Protein AF-A0A9P7U5R0-F1 (afdb_monomer_lite)

Secondary structure (DSSP, 8-state):
------PPPHHHHHHHHTTGGGGSHHHH-TT-TTHHHHHHHHHHHHHHHHHHHHHHHHHHHTT-HHHHHHHHHHHHHHHHHHHHHHHHH-TTS-THHHHHHHHHHHHHHHHHHT--

Foldseek 3Di:
DPPDPPDQDLVLVLCLVQVNNCVDPLCVDPPRPCNVVSVVVVVVVVVVVVVLVVVLVVCVVVLVLQVNLVSLQVLLVVLVVQLVVSCVSPVPGPSCVSVVSNVVSNVSSVVSNPRD

Sequence (116 aa):
MMGSIVTLKPELGIKMWHFDIASSEDFKDPKSKNRSLILDELRLFAIREFFIGASLFAAAYFGNHKTLAAMCLLGAPVVTIDGIVQRRQAPKADWWVHFALAPVFAGLGVASWRQQ

Organism: NCBI:txid1209932

InterPro domains:
  IPR025363 Protein of unknown function DUF4267 [PF14087] (2-110)

Structure (mmCIF, N/CA/C/O backbone):
data_AF-A0A9P7U5R0-F1
#
_entry.id   AF-A0A9P7U5R0-F1
#
loop_
_atom_site.group_PDB
_atom_site.id
_atom_site.type_symbol
_atom_site.label_atom_id
_atom_site.label_alt_id
_atom_site.label_comp_id
_atom_site.label_asym_id
_atom_site.label_entity_id
_atom_site.label_seq_id
_atom_site.pdbx_PDB_ins_code
_atom_site.Cartn_x
_atom_site.Cartn_y
_atom_site.Cartn_z
_atom_site.occupancy
_atom_site.B_iso_or_equiv
_atom_site.auth_seq_id
_atom_site.auth_comp_id
_atom_site.auth_asym_id
_atom_site.auth_atom_id
_atom_site.pdbx_PDB_model_num
ATOM 1 N N . MET A 1 1 ? 26.492 17.257 -3.918 1.00 34.94 1 MET A N 1
ATOM 2 C CA . MET A 1 1 ? 26.253 16.441 -5.126 1.00 34.94 1 MET A CA 1
ATOM 3 C C . MET A 1 1 ? 24.758 16.185 -5.221 1.00 34.94 1 MET A C 1
ATOM 5 O O . MET A 1 1 ? 24.242 15.446 -4.397 1.00 34.94 1 MET A O 1
ATOM 9 N N . MET A 1 2 ? 24.047 16.844 -6.141 1.00 31.91 2 MET A N 1
ATOM 10 C CA . MET A 1 2 ? 22.680 16.437 -6.493 1.00 31.91 2 MET A CA 1
ATOM 11 C C . MET A 1 2 ? 22.801 15.083 -7.188 1.00 31.91 2 MET A C 1
ATOM 13 O O . MET A 1 2 ? 23.331 15.007 -8.294 1.00 31.91 2 MET A O 1
ATOM 17 N N . GLY A 1 3 ? 22.426 14.009 -6.492 1.00 36.47 3 GLY A N 1
ATOM 18 C CA . GLY A 1 3 ? 22.390 12.678 -7.082 1.00 36.47 3 GLY A CA 1
ATOM 19 C C . GLY A 1 3 ? 21.473 12.713 -8.298 1.00 36.47 3 GLY A C 1
ATOM 20 O O . GLY A 1 3 ? 20.333 13.162 -8.189 1.00 36.47 3 GLY A O 1
ATOM 21 N N . SER A 1 4 ? 21.981 12.287 -9.456 1.00 46.31 4 SER A N 1
ATOM 22 C CA . SER A 1 4 ? 21.138 11.986 -10.613 1.00 46.31 4 SER A CA 1
ATOM 23 C C . SER A 1 4 ? 19.978 11.128 -10.122 1.00 46.31 4 SER A C 1
ATOM 25 O O . SER A 1 4 ? 20.222 10.075 -9.535 1.00 46.31 4 SER A O 1
ATOM 27 N N . ILE A 1 5 ? 18.737 11.568 -10.334 1.00 52.34 5 ILE A N 1
ATOM 28 C CA . ILE A 1 5 ? 17.567 10.727 -10.086 1.00 52.34 5 ILE A CA 1
ATOM 29 C C . ILE A 1 5 ? 17.691 9.566 -11.071 1.00 52.34 5 ILE A C 1
ATOM 31 O O . ILE A 1 5 ? 17.427 9.715 -12.264 1.00 52.34 5 ILE A O 1
ATOM 35 N N . VAL A 1 6 ? 18.195 8.431 -10.593 1.00 62.34 6 VAL A N 1
ATOM 36 C CA . VAL A 1 6 ? 18.267 7.216 -11.393 1.00 62.34 6 VAL A CA 1
ATOM 37 C C . VAL A 1 6 ? 16.838 6.709 -11.496 1.00 62.34 6 VAL A C 1
ATOM 39 O O . VAL A 1 6 ? 16.275 6.196 -10.534 1.00 62.34 6 VAL A O 1
ATOM 42 N N . THR A 1 7 ? 16.220 6.953 -12.646 1.00 65.88 7 THR A N 1
ATOM 43 C CA . THR A 1 7 ? 14.836 6.572 -12.909 1.00 65.88 7 THR A CA 1
ATOM 44 C C . THR A 1 7 ? 14.803 5.209 -13.580 1.00 65.88 7 THR A C 1
ATOM 46 O O . THR A 1 7 ? 15.550 4.934 -14.521 1.00 65.88 7 THR A O 1
ATOM 49 N N . LEU A 1 8 ? 13.926 4.338 -13.084 1.00 72.88 8 LEU A N 1
ATOM 50 C CA . LEU A 1 8 ? 13.595 3.097 -13.764 1.00 72.88 8 LEU A CA 1
ATOM 51 C C . LEU A 1 8 ? 12.933 3.436 -15.109 1.00 72.88 8 LEU A C 1
ATOM 53 O O . LEU A 1 8 ? 12.144 4.380 -15.198 1.00 72.88 8 LEU A O 1
ATOM 57 N N . LYS A 1 9 ? 13.218 2.656 -16.158 1.00 77.38 9 LYS A N 1
ATOM 58 C CA . LYS A 1 9 ? 12.488 2.798 -17.425 1.00 77.38 9 LYS A CA 1
ATOM 59 C C . LYS A 1 9 ? 10.978 2.662 -17.163 1.00 77.38 9 LYS A C 1
ATOM 61 O O . LYS A 1 9 ? 10.589 1.708 -16.482 1.00 77.38 9 LYS A O 1
ATOM 66 N N . PRO A 1 10 ? 10.123 3.528 -17.742 1.00 71.94 10 PRO A N 1
ATOM 67 C CA . PRO A 1 10 ? 8.677 3.484 -17.515 1.00 71.94 10 P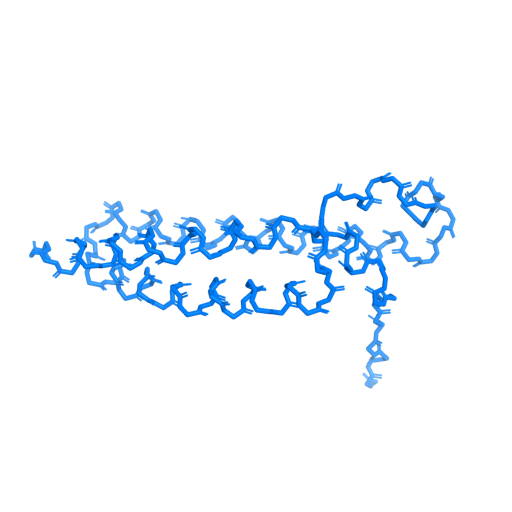RO A CA 1
ATOM 68 C C . PRO A 1 10 ? 8.057 2.101 -17.766 1.00 71.94 10 PRO A C 1
ATOM 70 O O . PRO A 1 10 ? 7.221 1.642 -16.995 1.00 71.94 10 PRO A O 1
ATOM 73 N N . GLU A 1 11 ? 8.526 1.393 -18.797 1.00 77.06 11 GLU A N 1
ATOM 74 C CA . GLU A 1 11 ? 8.062 0.044 -19.145 1.00 77.06 11 GLU A CA 1
ATOM 75 C C . GLU A 1 11 ? 8.352 -1.000 -18.059 1.00 77.06 11 GLU A C 1
ATOM 77 O O . GLU A 1 11 ? 7.526 -1.874 -17.799 1.00 77.06 11 GLU A O 1
ATOM 82 N N . LEU A 1 12 ? 9.515 -0.913 -17.405 1.00 78.38 12 LEU A N 1
ATOM 83 C CA . LEU A 1 12 ? 9.871 -1.806 -16.300 1.00 78.38 12 LEU A CA 1
ATOM 84 C C . LEU A 1 12 ? 9.045 -1.493 -15.056 1.00 78.38 12 LEU A C 1
ATOM 86 O O . LEU A 1 12 ? 8.642 -2.417 -14.356 1.00 78.38 12 LEU A O 1
ATOM 90 N N . GLY A 1 13 ? 8.736 -0.214 -14.826 1.00 74.25 13 GLY A N 1
ATOM 91 C CA . GLY A 1 13 ? 7.816 0.194 -13.767 1.00 74.25 13 GLY A CA 1
ATOM 92 C C . GLY A 1 13 ? 6.445 -0.447 -13.959 1.00 74.25 13 GLY A C 1
ATOM 93 O O . GLY A 1 13 ? 5.935 -1.091 -13.052 1.00 74.25 13 GLY A O 1
ATOM 94 N N . ILE A 1 14 ? 5.890 -0.376 -15.171 1.00 70.75 14 ILE A N 1
ATOM 95 C CA . ILE A 1 14 ? 4.602 -1.010 -15.494 1.00 70.75 14 ILE A CA 1
ATOM 96 C C . ILE A 1 14 ? 4.661 -2.535 -15.291 1.00 70.75 14 ILE A C 1
ATOM 98 O O . ILE A 1 14 ? 3.746 -3.111 -14.710 1.00 70.75 14 ILE A O 1
ATOM 102 N N . LYS A 1 15 ? 5.746 -3.202 -15.710 1.00 75.88 15 LYS A N 1
ATOM 103 C CA . LYS A 1 15 ? 5.920 -4.651 -15.487 1.00 75.88 15 LYS A CA 1
ATOM 104 C C . LYS A 1 15 ? 6.032 -5.023 -14.004 1.00 75.88 15 LYS A C 1
ATOM 106 O O . LYS A 1 15 ? 5.580 -6.103 -13.632 1.00 75.88 15 LYS A O 1
ATOM 111 N N . MET A 1 16 ? 6.607 -4.162 -13.159 1.00 75.50 16 MET A N 1
ATOM 112 C CA . MET A 1 16 ? 6.597 -4.350 -11.699 1.00 75.50 16 MET A CA 1
ATOM 113 C C . MET A 1 16 ? 5.177 -4.355 -11.140 1.00 75.50 16 MET A C 1
ATOM 115 O O . MET A 1 16 ? 4.837 -5.264 -10.390 1.00 75.50 16 MET A O 1
ATOM 119 N N . TRP A 1 17 ? 4.336 -3.412 -11.565 1.00 68.75 17 TRP A N 1
ATOM 120 C CA . TRP A 1 17 ? 2.950 -3.297 -11.096 1.00 68.75 17 TRP A CA 1
ATOM 121 C C . TRP A 1 17 ? 2.028 -4.443 -11.531 1.00 68.75 17 TRP A C 1
ATOM 123 O O . TRP A 1 17 ? 0.964 -4.621 -10.949 1.0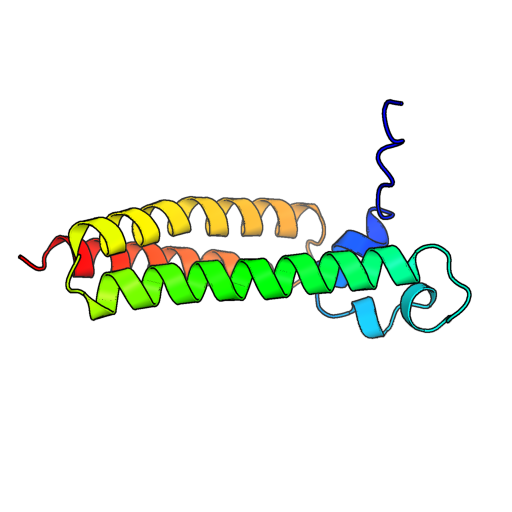0 68.75 17 TRP A O 1
ATOM 133 N N . HIS A 1 18 ? 2.424 -5.242 -12.524 1.00 67.62 18 HIS A N 1
ATOM 134 C CA . HIS A 1 18 ? 1.669 -6.426 -12.953 1.00 67.62 18 HIS A CA 1
ATOM 135 C C . HIS A 1 18 ? 2.251 -7.744 -12.452 1.00 67.62 18 HIS A C 1
ATOM 137 O O . HIS A 1 18 ? 1.833 -8.796 -12.917 1.00 67.62 18 HIS A O 1
ATOM 143 N N . PHE A 1 19 ? 3.247 -7.711 -11.561 1.00 67.81 19 PHE A N 1
ATOM 144 C CA . PHE A 1 19 ? 3.988 -8.907 -11.136 1.00 67.81 19 PHE A CA 1
ATOM 145 C C . PHE A 1 19 ? 4.664 -9.676 -12.295 1.00 67.81 19 PHE A C 1
ATOM 147 O O . PHE A 1 19 ? 5.228 -10.750 -12.096 1.00 67.81 19 PHE A O 1
ATOM 154 N N . ASP A 1 20 ? 4.723 -9.078 -13.487 1.00 77.75 20 ASP A N 1
ATOM 155 C CA . ASP A 1 20 ? 5.352 -9.632 -14.687 1.00 77.75 20 ASP A CA 1
ATOM 156 C C . ASP A 1 20 ? 6.844 -9.303 -14.763 1.00 77.75 20 ASP A C 1
ATOM 158 O O . ASP A 1 20 ? 7.545 -9.751 -15.674 1.00 77.75 20 ASP A O 1
ATOM 162 N N . ILE A 1 21 ? 7.372 -8.519 -13.821 1.00 81.50 21 ILE A N 1
ATOM 163 C CA . ILE A 1 21 ? 8.772 -8.089 -13.832 1.00 81.50 21 ILE A CA 1
ATOM 164 C C . ILE A 1 21 ? 9.747 -9.264 -13.831 1.00 81.50 21 ILE A C 1
ATOM 166 O O . ILE A 1 21 ? 10.773 -9.197 -14.510 1.00 81.50 21 ILE A O 1
ATOM 170 N N . ALA A 1 22 ? 9.383 -10.371 -13.176 1.00 80.81 22 ALA A N 1
ATOM 171 C CA . ALA A 1 22 ? 10.163 -11.605 -13.159 1.00 80.81 22 ALA A CA 1
ATOM 172 C C . ALA A 1 22 ? 10.356 -12.213 -14.563 1.00 80.81 22 ALA A C 1
ATOM 174 O O . ALA A 1 22 ? 11.331 -12.923 -14.818 1.00 80.81 22 ALA A O 1
ATOM 175 N N . SER A 1 23 ? 9.449 -11.913 -15.499 1.00 82.06 23 SER A N 1
ATOM 176 C CA . SER A 1 23 ? 9.524 -12.367 -16.889 1.00 82.06 23 SER A CA 1
ATOM 177 C C . SER A 1 23 ? 10.426 -11.493 -17.772 1.00 82.06 23 SER A C 1
ATOM 179 O O . SER A 1 23 ? 10.848 -11.959 -18.835 1.00 82.06 23 SER A O 1
ATOM 181 N N . SER A 1 24 ? 10.742 -10.264 -17.340 1.00 85.00 24 SER A N 1
ATOM 182 C CA . SER A 1 24 ? 11.489 -9.280 -18.130 1.00 85.00 24 SER A CA 1
ATOM 183 C C . SER A 1 24 ? 12.948 -9.687 -18.354 1.00 85.00 24 SER A C 1
ATOM 185 O O . SER A 1 24 ? 13.593 -10.253 -17.471 1.00 85.00 24 SER A O 1
ATOM 187 N N . GLU A 1 25 ? 13.488 -9.366 -19.533 1.00 87.12 25 GLU A N 1
ATOM 188 C CA . GLU A 1 25 ? 14.904 -9.614 -19.841 1.00 87.12 25 GLU A CA 1
ATOM 189 C C . GLU A 1 25 ? 15.830 -8.862 -18.880 1.00 87.12 25 GLU A C 1
ATOM 191 O O . GLU A 1 25 ? 16.797 -9.437 -18.395 1.00 87.12 25 GLU A O 1
ATOM 196 N N . ASP A 1 26 ? 15.473 -7.627 -18.513 1.00 85.50 26 ASP A N 1
ATOM 197 C CA . ASP A 1 26 ? 16.214 -6.822 -17.537 1.00 85.50 26 ASP A CA 1
ATOM 198 C C . ASP A 1 26 ? 16.288 -7.475 -16.145 1.00 85.50 26 ASP A C 1
ATOM 200 O O . ASP A 1 26 ? 17.273 -7.295 -15.435 1.00 85.50 26 ASP A O 1
ATOM 204 N N . PHE A 1 27 ? 15.273 -8.238 -15.731 1.00 84.88 27 PHE A N 1
ATOM 205 C CA . PHE A 1 27 ? 15.306 -8.958 -14.455 1.00 84.88 27 PHE A CA 1
ATOM 206 C C . PHE A 1 27 ? 16.099 -10.269 -14.540 1.00 84.88 27 PHE A C 1
ATOM 208 O O . PHE A 1 27 ? 16.798 -10.641 -13.588 1.00 84.88 27 PHE A O 1
ATOM 215 N N . LYS A 1 28 ? 15.987 -10.969 -15.677 1.00 88.06 28 LYS A N 1
ATOM 216 C CA . LYS A 1 28 ? 16.649 -12.257 -15.929 1.00 88.06 28 LYS A CA 1
ATOM 217 C C . LYS A 1 28 ? 18.144 -12.110 -16.188 1.00 88.06 28 LYS A C 1
ATOM 219 O O . LYS A 1 28 ? 18.892 -12.991 -15.778 1.00 88.06 28 LYS A O 1
ATOM 224 N N . ASP A 1 29 ? 18.574 -11.031 -16.840 1.00 89.31 29 ASP A N 1
ATOM 225 C CA . ASP A 1 29 ? 19.985 -10.762 -17.111 1.00 89.31 29 ASP A CA 1
ATOM 226 C C . ASP A 1 29 ? 20.691 -10.229 -15.849 1.00 89.31 29 ASP A C 1
ATOM 228 O O . ASP A 1 29 ? 20.465 -9.083 -15.446 1.00 89.31 29 ASP A O 1
ATOM 232 N N . PRO A 1 30 ? 21.607 -11.000 -15.228 1.00 83.94 30 PRO A N 1
ATOM 233 C CA . PRO A 1 30 ? 22.352 -10.554 -14.053 1.00 83.94 30 PRO A CA 1
ATOM 234 C C . PRO A 1 30 ? 23.230 -9.326 -14.321 1.00 83.94 30 PRO A C 1
ATOM 236 O O . PRO A 1 30 ? 23.624 -8.653 -13.370 1.00 83.94 30 PRO A O 1
ATOM 239 N N . LYS A 1 31 ? 23.555 -9.049 -15.593 1.00 87.00 31 LYS A N 1
ATOM 240 C CA . LYS A 1 31 ? 24.379 -7.915 -16.023 1.00 87.00 31 LYS A CA 1
ATOM 241 C C . LYS A 1 31 ? 23.558 -6.674 -16.379 1.00 87.00 31 LYS A C 1
ATOM 243 O O . LYS A 1 31 ? 24.158 -5.627 -16.640 1.00 87.00 31 LYS A O 1
ATOM 248 N N . SER A 1 32 ? 22.222 -6.746 -16.374 1.00 85.44 32 SER A N 1
ATOM 249 C CA . SER A 1 32 ? 21.392 -5.573 -16.649 1.00 85.44 32 SER A CA 1
ATOM 250 C C . SER A 1 32 ? 21.612 -4.496 -15.588 1.00 85.44 32 SER A C 1
ATOM 252 O O . SER A 1 32 ? 21.497 -4.729 -14.382 1.00 85.44 32 SER A O 1
ATOM 254 N N . LYS A 1 33 ? 21.857 -3.268 -16.055 1.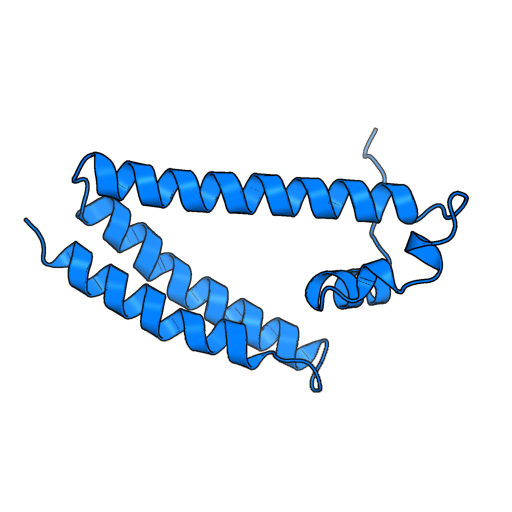00 80.75 33 LYS A N 1
ATOM 255 C CA . LYS A 1 33 ? 21.967 -2.077 -15.200 1.00 80.75 33 LYS A CA 1
ATOM 256 C C . LYS A 1 33 ? 20.657 -1.746 -14.475 1.00 80.75 33 LYS A C 1
ATOM 258 O O . LYS A 1 33 ? 20.692 -1.063 -13.459 1.00 80.75 33 LYS A O 1
ATOM 263 N N . ASN A 1 34 ? 19.516 -2.223 -14.981 1.00 83.75 34 ASN A N 1
ATOM 264 C CA . ASN A 1 34 ? 18.208 -1.983 -14.371 1.00 83.75 34 ASN A CA 1
ATOM 265 C C . ASN A 1 34 ? 17.878 -3.002 -13.277 1.00 83.75 34 ASN A C 1
ATOM 267 O O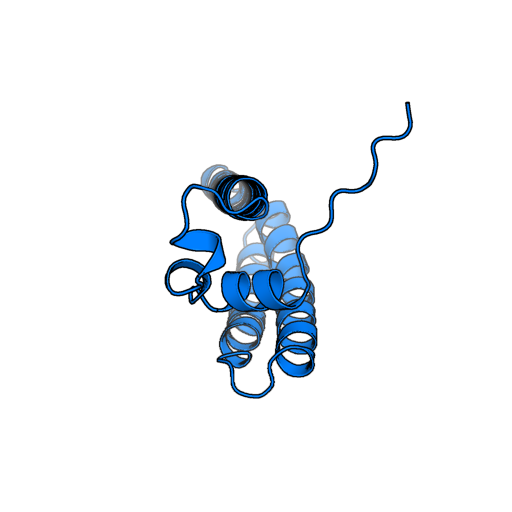 . ASN A 1 34 ? 17.009 -2.739 -12.452 1.00 83.75 34 ASN A O 1
ATOM 271 N N . ARG A 1 35 ? 18.562 -4.153 -13.242 1.00 84.62 35 ARG A N 1
ATOM 272 C CA . ARG A 1 35 ? 18.230 -5.245 -12.322 1.00 84.62 35 ARG A CA 1
ATOM 273 C C . ARG A 1 35 ? 18.344 -4.841 -10.855 1.00 84.62 35 ARG A C 1
ATOM 275 O O . ARG A 1 35 ? 17.472 -5.192 -10.067 1.00 84.62 35 ARG A O 1
ATOM 282 N N . SER A 1 36 ? 19.394 -4.106 -10.484 1.00 84.25 36 SER A N 1
ATOM 283 C CA . SER A 1 36 ? 19.552 -3.615 -9.109 1.00 84.25 36 SER A CA 1
ATOM 284 C C . SER A 1 36 ? 18.443 -2.635 -8.732 1.00 84.25 36 SER A C 1
ATOM 286 O O . SER A 1 36 ? 17.860 -2.782 -7.667 1.00 84.25 36 SER A O 1
ATOM 288 N N . LEU A 1 37 ? 18.081 -1.718 -9.637 1.00 83.81 37 LEU A N 1
ATOM 289 C CA . LEU A 1 37 ? 16.985 -0.768 -9.425 1.00 83.81 37 LEU A CA 1
ATOM 290 C C . LEU A 1 37 ? 15.642 -1.480 -9.246 1.00 83.81 37 LEU A C 1
ATOM 292 O O . LEU A 1 37 ? 14.899 -1.142 -8.336 1.00 83.81 37 LEU A O 1
ATOM 296 N N . ILE A 1 38 ? 15.354 -2.495 -10.068 1.00 86.06 38 ILE A N 1
ATOM 297 C CA . ILE A 1 38 ? 14.147 -3.320 -9.922 1.00 86.06 38 ILE A CA 1
ATOM 298 C C . ILE A 1 38 ? 14.118 -3.989 -8.541 1.00 86.06 38 ILE A C 1
ATOM 300 O O . ILE A 1 38 ? 13.099 -3.958 -7.859 1.00 86.06 38 ILE A O 1
ATOM 304 N N . LEU A 1 39 ? 15.225 -4.615 -8.126 1.00 86.50 39 LEU A N 1
ATOM 305 C CA . LEU A 1 39 ? 15.296 -5.321 -6.844 1.00 86.50 39 LEU A CA 1
ATOM 306 C C . LEU A 1 39 ? 15.159 -4.374 -5.651 1.00 86.50 39 LEU A C 1
ATOM 308 O O . LEU A 1 39 ? 14.486 -4.719 -4.681 1.00 86.50 39 LEU A O 1
ATOM 312 N N . ASP A 1 40 ? 15.784 -3.202 -5.711 1.00 87.38 40 ASP A N 1
ATOM 313 C CA . ASP A 1 40 ? 15.698 -2.206 -4.647 1.00 87.38 40 ASP A CA 1
ATOM 314 C C . ASP A 1 40 ? 14.292 -1.608 -4.562 1.00 87.38 40 ASP A C 1
ATOM 316 O O . ASP A 1 40 ? 13.746 -1.502 -3.466 1.00 87.38 40 ASP A O 1
ATOM 320 N N . GLU A 1 41 ? 13.651 -1.337 -5.698 1.00 85.50 41 GLU A N 1
ATOM 321 C CA . GLU A 1 41 ? 12.271 -0.858 -5.735 1.00 85.50 41 GLU A CA 1
ATOM 322 C C . GLU A 1 41 ? 11.289 -1.919 -5.198 1.00 85.50 41 GLU A C 1
ATOM 324 O O . GLU A 1 41 ? 10.426 -1.609 -4.378 1.00 85.50 41 GLU A O 1
ATOM 329 N N . LEU A 1 42 ? 11.465 -3.199 -5.558 1.00 85.38 42 LEU A N 1
ATOM 330 C CA . LEU A 1 42 ? 10.670 -4.303 -5.000 1.00 85.38 42 LEU A CA 1
ATOM 331 C C . LEU A 1 42 ? 10.840 -4.425 -3.478 1.00 85.38 42 LEU A C 1
ATOM 333 O O . LEU A 1 42 ? 9.862 -4.639 -2.764 1.00 85.38 42 LEU A O 1
ATOM 337 N N . ARG A 1 43 ? 12.065 -4.265 -2.959 1.00 88.56 43 ARG A N 1
ATOM 338 C CA . ARG A 1 43 ? 12.326 -4.258 -1.508 1.00 88.56 43 ARG A CA 1
ATOM 339 C C . ARG A 1 43 ? 11.664 -3.066 -0.824 1.00 88.56 43 ARG A C 1
ATOM 341 O O . ARG A 1 43 ? 11.084 -3.236 0.246 1.00 88.56 43 ARG A O 1
ATOM 348 N N . LEU A 1 44 ? 11.741 -1.880 -1.428 1.00 87.62 44 LEU A N 1
ATOM 349 C CA . LEU A 1 44 ? 11.104 -0.672 -0.907 1.00 87.62 44 LEU A CA 1
ATOM 350 C C . LEU A 1 44 ? 9.584 -0.826 -0.842 1.00 87.62 44 LEU A C 1
ATOM 352 O O . LEU A 1 44 ? 8.996 -0.486 0.185 1.00 87.62 44 LEU A O 1
ATOM 356 N N . PHE A 1 45 ? 8.954 -1.373 -1.886 1.00 85.56 45 PHE A N 1
ATOM 357 C CA . PHE A 1 45 ? 7.520 -1.659 -1.874 1.00 85.56 45 PHE A CA 1
ATOM 358 C C . PHE A 1 45 ? 7.154 -2.706 -0.823 1.00 85.56 45 PHE A C 1
ATOM 360 O O . PHE A 1 45 ? 6.266 -2.445 -0.017 1.00 85.56 45 PHE A O 1
ATOM 367 N N . ALA A 1 46 ? 7.891 -3.817 -0.738 1.00 86.75 46 ALA A N 1
ATOM 368 C CA . ALA A 1 46 ? 7.632 -4.857 0.259 1.00 86.75 46 ALA A CA 1
ATOM 369 C C . ALA A 1 46 ? 7.721 -4.324 1.701 1.00 86.75 46 ALA A C 1
ATOM 371 O O . ALA A 1 46 ? 6.841 -4.575 2.524 1.00 86.75 46 ALA A O 1
ATOM 372 N N . ILE A 1 47 ? 8.764 -3.544 2.012 1.00 93.56 47 ILE A N 1
ATOM 373 C CA . ILE A 1 47 ? 8.930 -2.930 3.336 1.00 93.56 47 ILE A CA 1
ATOM 374 C C . ILE A 1 47 ? 7.806 -1.923 3.605 1.00 93.56 47 ILE A C 1
ATOM 376 O O . ILE A 1 47 ? 7.233 -1.917 4.694 1.00 93.56 47 ILE A O 1
ATOM 380 N N . ARG A 1 48 ? 7.458 -1.085 2.621 1.00 90.62 48 ARG A N 1
ATOM 381 C CA . ARG A 1 48 ? 6.368 -0.110 2.746 1.00 90.62 48 ARG A CA 1
ATOM 382 C C . ARG A 1 48 ? 5.036 -0.794 3.044 1.00 90.62 48 ARG A C 1
ATOM 384 O O . ARG A 1 48 ? 4.354 -0.387 3.980 1.00 90.62 48 ARG A O 1
ATOM 391 N N . GLU A 1 49 ? 4.675 -1.816 2.274 1.00 87.81 49 GLU A N 1
ATOM 392 C CA . GLU A 1 49 ? 3.433 -2.574 2.460 1.00 87.81 49 GLU A CA 1
ATOM 393 C C . GLU A 1 49 ? 3.382 -3.230 3.840 1.00 87.81 49 GLU A C 1
ATOM 395 O O . GLU A 1 49 ? 2.366 -3.128 4.531 1.00 87.81 49 GLU A O 1
ATOM 400 N N . PHE A 1 50 ? 4.499 -3.810 4.290 1.00 94.44 50 PHE A N 1
ATOM 401 C CA . PHE A 1 50 ? 4.606 -4.369 5.633 1.00 94.44 50 PHE A CA 1
ATOM 402 C C . PHE A 1 50 ? 4.332 -3.319 6.716 1.00 94.44 50 PHE A C 1
ATOM 404 O O . PHE A 1 50 ? 3.514 -3.556 7.603 1.00 94.44 50 PHE A O 1
ATOM 411 N N . PHE A 1 51 ? 4.963 -2.142 6.645 1.00 96.38 51 PHE A N 1
ATOM 412 C CA . PHE A 1 51 ? 4.762 -1.092 7.648 1.00 96.38 51 PHE A CA 1
ATOM 413 C C . PHE A 1 51 ? 3.355 -0.484 7.608 1.00 96.38 51 PHE A C 1
ATOM 415 O O . PHE A 1 51 ? 2.797 -0.190 8.666 1.00 96.38 51 PHE A O 1
ATOM 422 N N . ILE A 1 52 ? 2.745 -0.345 6.426 1.00 93.00 52 ILE A N 1
ATOM 423 C CA . ILE A 1 52 ? 1.341 0.074 6.308 1.00 93.00 52 ILE A CA 1
ATOM 424 C C . ILE A 1 52 ? 0.434 -0.952 6.998 1.00 93.00 52 ILE A C 1
ATOM 426 O O . ILE A 1 52 ? -0.345 -0.579 7.877 1.00 93.00 52 ILE A O 1
ATOM 430 N N . GLY A 1 53 ? 0.576 -2.242 6.680 1.00 92.50 53 GLY A N 1
ATOM 431 C CA . GLY A 1 53 ? -0.200 -3.311 7.313 1.00 92.50 53 GLY A CA 1
ATOM 432 C C . GLY A 1 53 ? 0.010 -3.376 8.828 1.00 92.50 53 GLY A C 1
ATOM 433 O O . GLY A 1 53 ? -0.958 -3.420 9.586 1.00 92.50 53 GLY A O 1
ATOM 434 N N . ALA A 1 54 ? 1.262 -3.295 9.282 1.00 97.19 54 ALA A N 1
ATOM 435 C CA . ALA A 1 54 ? 1.608 -3.286 10.699 1.00 97.19 54 ALA A CA 1
ATOM 436 C C . ALA A 1 54 ? 1.009 -2.078 11.434 1.00 97.19 54 ALA A C 1
ATOM 438 O O . ALA A 1 54 ? 0.548 -2.222 12.562 1.00 97.19 54 ALA A O 1
ATOM 439 N N . SER A 1 55 ? 0.966 -0.902 10.801 1.00 96.19 55 SER A N 1
ATOM 440 C CA . SER A 1 55 ? 0.366 0.295 11.399 1.00 96.19 55 SER A CA 1
ATOM 441 C C . SER A 1 55 ? -1.155 0.171 11.560 1.00 96.19 55 SER A C 1
ATOM 443 O O . SER A 1 55 ? -1.685 0.511 12.619 1.00 96.19 55 SER A O 1
ATOM 445 N N . LEU A 1 56 ? -1.851 -0.383 10.559 1.00 95.19 56 LEU A N 1
ATOM 446 C CA . LEU A 1 56 ? -3.285 -0.682 10.643 1.00 95.19 56 LEU A CA 1
ATOM 447 C C . LEU A 1 56 ? -3.556 -1.728 11.729 1.00 95.19 56 LEU A C 1
ATOM 449 O O . LEU A 1 56 ? -4.444 -1.545 12.561 1.00 95.19 56 LEU A O 1
ATOM 453 N N . PHE A 1 57 ? -2.753 -2.796 11.758 1.00 95.69 57 PHE A N 1
ATOM 454 C CA . PHE A 1 57 ? -2.842 -3.833 12.780 1.00 95.69 57 PHE A CA 1
ATOM 455 C C . PHE A 1 57 ? -2.616 -3.266 14.182 1.00 95.69 57 PHE A C 1
ATOM 457 O O . PHE A 1 57 ? -3.400 -3.554 15.077 1.00 95.69 57 PHE A O 1
ATOM 464 N N . ALA A 1 58 ? -1.597 -2.429 14.381 1.00 97.69 58 ALA A N 1
ATOM 465 C CA . ALA A 1 58 ? -1.329 -1.803 15.669 1.00 97.69 58 ALA A CA 1
ATOM 466 C C . ALA A 1 58 ? -2.507 -0.929 16.124 1.00 97.69 58 ALA A C 1
ATOM 468 O O . ALA A 1 58 ? -2.958 -1.055 17.261 1.00 97.69 58 ALA A O 1
ATOM 469 N N . ALA A 1 59 ? -3.056 -0.090 15.237 1.00 96.50 59 ALA A N 1
ATOM 470 C CA . ALA A 1 59 ? -4.221 0.735 15.557 1.00 96.50 59 ALA A CA 1
ATOM 471 C C . ALA A 1 59 ? -5.441 -0.115 15.955 1.00 96.50 59 ALA A C 1
ATOM 473 O O . ALA A 1 59 ? -6.137 0.230 16.910 1.00 96.50 59 ALA A O 1
ATOM 474 N N . ALA A 1 60 ? -5.667 -1.240 15.270 1.00 94.75 60 ALA A N 1
ATOM 475 C CA . ALA A 1 60 ? -6.714 -2.196 15.619 1.00 94.75 60 ALA A CA 1
ATOM 476 C C . ALA A 1 60 ? -6.444 -2.902 16.960 1.00 94.75 60 ALA A C 1
ATOM 478 O O . ALA A 1 60 ? -7.324 -2.957 17.814 1.00 94.75 60 ALA A O 1
ATOM 479 N N . TYR A 1 61 ? -5.224 -3.407 17.159 1.00 96.69 61 TYR A N 1
ATOM 480 C CA . TYR A 1 61 ? -4.810 -4.170 18.337 1.00 96.69 61 TYR A CA 1
ATOM 481 C C . TYR A 1 61 ? -4.906 -3.350 19.627 1.00 96.69 61 TYR A C 1
ATOM 483 O O . TYR A 1 61 ? -5.380 -3.847 20.644 1.00 96.69 61 TYR A O 1
ATOM 491 N N . PHE A 1 62 ? -4.503 -2.078 19.583 1.00 96.81 62 PHE A N 1
ATOM 492 C CA . PHE A 1 62 ? -4.592 -1.171 20.730 1.00 96.81 62 PHE A CA 1
ATOM 493 C C . PHE A 1 62 ? -5.975 -0.517 20.895 1.00 96.81 62 PHE A C 1
ATOM 495 O O . PHE A 1 62 ? -6.121 0.378 21.725 1.00 96.81 62 PHE A O 1
ATOM 502 N N . GLY A 1 63 ? -6.983 -0.918 20.111 1.00 94.75 63 GLY A N 1
ATOM 503 C CA . GLY A 1 63 ? -8.342 -0.376 20.211 1.00 94.75 63 GLY A CA 1
ATOM 504 C C . GLY A 1 63 ? -8.460 1.099 19.812 1.00 94.75 63 GLY A C 1
ATOM 505 O O . GLY A 1 63 ? -9.413 1.777 20.188 1.00 94.75 63 GLY A O 1
ATOM 506 N N . ASN A 1 64 ? -7.507 1.642 19.047 1.00 96.31 64 ASN A N 1
ATOM 507 C CA . ASN A 1 64 ? -7.551 3.032 18.598 1.00 96.31 64 ASN A CA 1
ATOM 508 C C . ASN A 1 64 ? -8.418 3.159 17.335 1.00 96.31 64 ASN A C 1
ATOM 510 O O . ASN A 1 64 ? -7.944 3.446 16.230 1.00 96.31 64 ASN A O 1
ATOM 514 N N . HIS A 1 65 ? -9.718 2.922 17.514 1.00 95.50 65 HIS A N 1
ATOM 515 C CA . HIS A 1 65 ? -10.694 2.786 16.436 1.00 95.50 65 HIS A CA 1
ATOM 516 C C . HIS A 1 65 ? -10.817 4.042 15.567 1.00 95.50 65 HIS A C 1
ATOM 518 O O . HIS A 1 65 ? -10.983 3.931 14.354 1.00 95.50 65 HIS A O 1
ATOM 524 N N . LYS A 1 66 ? -10.660 5.244 16.142 1.00 96.19 66 LYS A N 1
ATOM 525 C CA . LYS A 1 66 ? -10.663 6.507 15.380 1.00 96.19 66 LYS A CA 1
ATOM 526 C C . LYS A 1 66 ? -9.449 6.643 14.468 1.00 96.19 66 LYS A C 1
ATOM 528 O O . LYS A 1 66 ? -9.599 7.075 13.327 1.00 96.19 66 LYS A O 1
ATOM 533 N N . THR A 1 67 ? -8.271 6.244 14.945 1.00 96.50 67 THR 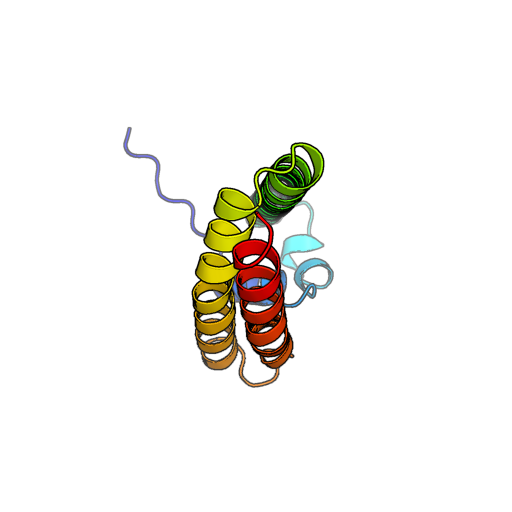A N 1
ATOM 534 C CA . THR A 1 67 ? -7.049 6.255 14.131 1.00 96.50 67 THR A CA 1
ATOM 535 C C . THR A 1 67 ? -7.148 5.230 13.011 1.00 96.50 67 THR A C 1
ATOM 537 O O . THR A 1 67 ? -6.959 5.587 11.851 1.00 96.50 67 THR A O 1
ATOM 540 N N . LEU A 1 68 ? -7.545 3.993 13.332 1.00 96.88 68 LEU A N 1
ATOM 541 C CA . LEU A 1 68 ? -7.783 2.949 12.334 1.00 96.88 68 LEU A CA 1
ATOM 542 C C . LEU A 1 68 ? -8.788 3.414 11.272 1.00 96.88 68 LEU A C 1
ATOM 544 O O . LEU A 1 68 ? -8.546 3.282 10.075 1.00 96.88 68 LEU A O 1
ATOM 548 N N . ALA A 1 69 ? -9.891 4.020 11.708 1.00 96.44 69 ALA A N 1
ATOM 549 C CA . ALA A 1 69 ? -10.921 4.516 10.816 1.00 96.44 69 ALA A CA 1
ATOM 550 C C . ALA A 1 69 ? -10.413 5.618 9.879 1.00 96.44 69 ALA A C 1
ATOM 552 O O . ALA A 1 69 ? -10.671 5.561 8.678 1.00 96.44 69 ALA A O 1
ATOM 553 N N . ALA A 1 70 ? -9.661 6.592 10.401 1.00 96.75 70 ALA A N 1
ATOM 554 C CA . ALA A 1 70 ? -9.047 7.639 9.591 1.00 96.75 70 ALA A CA 1
ATOM 555 C C . ALA A 1 70 ? -8.067 7.055 8.561 1.00 96.75 70 ALA A C 1
ATOM 557 O O . ALA A 1 70 ? -8.134 7.410 7.385 1.00 96.75 70 ALA A O 1
ATOM 558 N N . MET A 1 71 ? -7.209 6.118 8.978 1.00 96.56 71 MET A N 1
ATOM 559 C CA . MET A 1 71 ? -6.267 5.439 8.084 1.00 96.56 71 MET A CA 1
ATOM 560 C C . MET A 1 71 ? -6.996 4.693 6.962 1.00 96.56 71 MET A C 1
ATOM 562 O O . MET A 1 71 ? -6.628 4.825 5.797 1.00 96.56 71 MET A O 1
ATOM 566 N N . CYS A 1 72 ? -8.066 3.961 7.287 1.00 95.88 72 CYS A N 1
ATOM 567 C CA . CYS A 1 72 ? -8.854 3.251 6.286 1.00 95.88 72 CYS A CA 1
ATOM 568 C C . CYS A 1 72 ? -9.578 4.205 5.323 1.00 95.88 72 CYS A C 1
ATOM 570 O O . CYS A 1 72 ? -9.525 3.999 4.114 1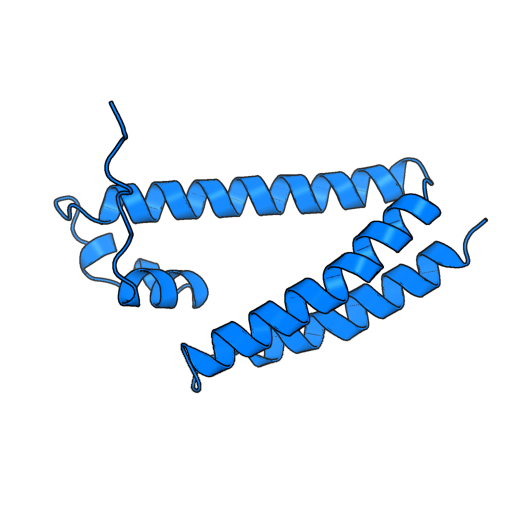.00 95.88 72 CYS A O 1
ATOM 572 N N . LEU A 1 73 ? -10.206 5.276 5.823 1.00 96.19 73 LEU A N 1
ATOM 573 C CA . LEU A 1 73 ? -10.896 6.257 4.975 1.00 96.19 73 LEU A CA 1
ATOM 574 C C . LEU A 1 73 ? -9.936 6.997 4.037 1.00 96.19 73 LEU A C 1
ATOM 576 O O . LEU A 1 73 ? -10.305 7.266 2.897 1.00 96.19 73 LEU A O 1
ATOM 580 N N . LEU A 1 74 ? -8.708 7.280 4.481 1.00 95.69 74 LEU A N 1
ATOM 581 C CA . LEU A 1 74 ? -7.652 7.841 3.631 1.00 95.69 74 LEU A CA 1
ATOM 582 C C . LEU A 1 74 ? -7.109 6.828 2.613 1.00 95.69 74 LEU A C 1
ATOM 584 O O . LEU A 1 74 ? -6.661 7.230 1.543 1.00 95.69 74 LEU A O 1
ATOM 588 N N . GLY A 1 75 ? -7.190 5.526 2.896 1.00 93.44 75 GLY A N 1
ATOM 589 C CA . GLY A 1 75 ? -6.833 4.472 1.943 1.00 93.44 75 GLY A CA 1
ATOM 590 C C . GLY A 1 75 ? -7.760 4.413 0.724 1.00 93.44 75 GLY A C 1
ATOM 591 O O . GLY A 1 75 ? -7.301 4.146 -0.383 1.00 93.44 75 GLY A O 1
ATOM 592 N N . ALA A 1 76 ? -9.050 4.730 0.889 1.00 94.06 76 ALA A N 1
ATOM 593 C CA . ALA A 1 76 ? -10.032 4.694 -0.198 1.00 94.06 76 ALA A CA 1
ATOM 594 C C . ALA A 1 76 ? -9.680 5.604 -1.403 1.00 94.06 76 ALA A C 1
ATOM 596 O O . ALA A 1 76 ? -9.675 5.104 -2.534 1.00 94.06 76 ALA A O 1
ATOM 597 N N . PRO A 1 77 ? -9.352 6.905 -1.235 1.00 94.50 77 PRO A N 1
ATOM 598 C CA . PRO A 1 77 ? -8.916 7.736 -2.355 1.00 94.50 77 PRO A CA 1
ATOM 599 C C . PRO A 1 77 ? -7.572 7.286 -2.940 1.00 94.50 77 PRO A C 1
ATOM 601 O O . PRO A 1 77 ? -7.406 7.394 -4.152 1.00 94.50 77 PRO A O 1
ATOM 604 N N . VAL A 1 78 ? -6.649 6.740 -2.136 1.00 92.25 78 VAL A N 1
ATOM 605 C CA . VAL A 1 78 ? -5.356 6.222 -2.628 1.00 92.25 78 VAL A CA 1
ATOM 606 C C . VAL A 1 78 ? -5.581 5.103 -3.639 1.00 92.25 78 VAL A C 1
ATOM 608 O O . VAL A 1 78 ? -5.222 5.257 -4.803 1.00 92.25 78 VAL A O 1
ATOM 611 N N . VAL A 1 79 ? -6.283 4.036 -3.247 1.00 90.88 79 VAL A N 1
ATOM 612 C CA . VAL A 1 79 ? -6.518 2.899 -4.152 1.00 90.88 79 VAL A CA 1
ATOM 613 C C . VAL A 1 79 ? -7.392 3.279 -5.351 1.00 90.88 79 VAL A C 1
ATOM 615 O O . VAL A 1 79 ? -7.246 2.727 -6.437 1.00 90.88 79 VAL A O 1
ATOM 618 N N . THR A 1 80 ? -8.264 4.279 -5.203 1.00 92.25 80 THR A N 1
ATOM 619 C CA . THR A 1 80 ? -9.035 4.815 -6.333 1.00 92.25 80 THR A CA 1
ATOM 620 C C . THR A 1 80 ? -8.121 5.496 -7.355 1.00 92.25 80 THR A C 1
ATOM 622 O O . THR A 1 80 ? -8.242 5.244 -8.555 1.00 92.25 80 THR A O 1
ATOM 625 N N . ILE A 1 81 ? -7.203 6.357 -6.905 1.00 91.88 81 ILE A N 1
ATOM 626 C CA . ILE A 1 81 ? -6.256 7.049 -7.788 1.00 91.88 81 ILE A CA 1
ATOM 627 C C . ILE A 1 81 ? -5.282 6.048 -8.415 1.00 91.88 81 ILE A C 1
ATOM 629 O O . ILE A 1 81 ? -5.043 6.140 -9.620 1.00 91.88 81 ILE A O 1
ATOM 633 N N . ASP A 1 82 ? -4.797 5.064 -7.656 1.00 86.94 82 ASP A N 1
ATOM 634 C CA . ASP A 1 82 ? -3.933 3.996 -8.170 1.00 86.94 82 ASP A CA 1
ATOM 635 C C . ASP A 1 82 ? -4.615 3.243 -9.317 1.00 86.94 82 ASP A C 1
ATOM 637 O O . ASP A 1 82 ? -4.036 3.104 -10.394 1.00 86.94 82 ASP A O 1
ATOM 641 N N . GLY A 1 83 ? -5.890 2.869 -9.153 1.00 86.25 83 GLY A N 1
ATOM 642 C CA . GLY A 1 83 ? -6.677 2.241 -10.216 1.00 86.25 83 GLY A CA 1
ATOM 643 C C . GLY A 1 83 ? -6.839 3.129 -11.458 1.00 86.25 83 GLY A C 1
ATOM 644 O O . GLY A 1 83 ? -6.755 2.639 -12.587 1.00 86.25 83 GLY A O 1
ATOM 645 N N . ILE A 1 84 ? -7.023 4.447 -11.289 1.00 88.94 84 ILE A N 1
ATOM 646 C CA . ILE A 1 84 ? -7.081 5.403 -12.413 1.00 88.94 84 ILE A CA 1
ATOM 647 C C . ILE A 1 84 ? -5.738 5.456 -13.148 1.00 88.94 84 ILE A C 1
ATOM 649 O O . ILE A 1 84 ? -5.709 5.428 -14.382 1.00 88.94 84 ILE A O 1
ATOM 653 N N . VAL A 1 85 ? -4.634 5.562 -12.409 1.00 86.00 85 VAL A N 1
ATOM 654 C CA . VAL A 1 85 ? -3.283 5.636 -12.975 1.00 86.00 85 VAL A CA 1
ATOM 655 C C . VAL A 1 85 ? -2.941 4.331 -13.688 1.00 86.00 85 VAL A C 1
ATOM 657 O O . VAL A 1 85 ? -2.535 4.373 -14.850 1.00 86.00 85 VAL A O 1
ATOM 660 N N . GLN A 1 86 ? -3.200 3.184 -13.063 1.00 79.69 86 GLN A N 1
ATOM 661 C CA . GLN A 1 86 ? -2.952 1.877 -13.659 1.00 79.69 86 GLN A CA 1
ATOM 662 C C . GLN A 1 86 ? -3.795 1.664 -14.914 1.00 79.69 86 GLN A C 1
ATOM 664 O O . GLN A 1 86 ? -3.260 1.250 -15.936 1.00 79.69 86 GLN A O 1
ATOM 669 N N . ARG A 1 87 ? -5.084 2.028 -14.909 1.00 83.31 87 ARG A N 1
ATOM 670 C CA . ARG A 1 87 ? -5.925 1.948 -16.114 1.00 83.31 87 ARG A CA 1
ATOM 671 C C . ARG A 1 87 ? -5.363 2.784 -17.269 1.00 83.31 87 ARG A C 1
ATOM 673 O O . ARG A 1 87 ? -5.477 2.377 -18.423 1.00 83.31 87 ARG A O 1
ATOM 680 N N . ARG A 1 88 ? -4.774 3.952 -16.981 1.00 84.12 88 ARG A N 1
ATOM 681 C CA . ARG A 1 88 ? -4.147 4.822 -17.994 1.00 84.12 88 ARG A CA 1
ATOM 682 C C . ARG A 1 88 ? -2.825 4.257 -18.509 1.00 84.12 88 ARG A C 1
ATOM 684 O O . ARG A 1 88 ? -2.557 4.359 -19.700 1.00 84.12 88 ARG A O 1
ATOM 691 N N . GLN A 1 89 ? -2.008 3.684 -17.630 1.00 75.75 89 GLN A N 1
ATOM 692 C CA . GLN A 1 89 ? -0.700 3.126 -17.982 1.00 75.75 89 GLN A CA 1
ATOM 693 C C . GLN A 1 89 ? -0.808 1.744 -18.640 1.00 75.75 89 GLN A C 1
ATOM 695 O O . GLN A 1 89 ? 0.005 1.401 -19.495 1.00 75.75 89 GLN A O 1
ATOM 700 N N . ALA A 1 90 ? -1.822 0.964 -18.267 1.00 71.50 90 ALA A N 1
ATOM 701 C CA . ALA A 1 90 ? -2.011 -0.416 -18.681 1.00 71.50 90 ALA A CA 1
ATOM 702 C C . ALA A 1 90 ? -3.502 -0.802 -18.780 1.00 71.50 90 ALA A C 1
ATOM 704 O O . ALA A 1 90 ? -4.036 -1.518 -17.932 1.00 71.50 90 ALA A O 1
ATOM 705 N N . PRO A 1 91 ? -4.194 -0.403 -19.862 1.00 75.81 91 PRO A N 1
ATOM 706 C CA . PRO A 1 91 ? -5.640 -0.609 -20.001 1.00 75.81 91 PRO A CA 1
ATOM 707 C C . PRO A 1 91 ? -6.093 -2.077 -20.014 1.00 75.81 91 PRO A C 1
ATOM 709 O O . PRO A 1 91 ? -7.268 -2.354 -19.782 1.00 75.81 91 PRO A O 1
ATOM 712 N N . LYS A 1 92 ? -5.177 -3.002 -20.335 1.00 75.19 92 LYS A N 1
ATOM 713 C CA . LYS A 1 92 ? -5.424 -4.450 -20.423 1.00 75.19 92 LYS A CA 1
ATOM 714 C C . LYS A 1 92 ? -5.111 -5.211 -19.131 1.00 75.19 92 LYS A C 1
ATOM 716 O O . LYS A 1 92 ? -5.333 -6.413 -19.097 1.00 75.19 92 LYS A O 1
ATOM 721 N N . ALA A 1 93 ? -4.549 -4.543 -18.127 1.00 70.56 93 ALA A N 1
ATOM 722 C CA . ALA A 1 93 ? -4.233 -5.158 -16.845 1.00 70.56 93 ALA A CA 1
ATOM 723 C C . ALA A 1 93 ? -5.457 -5.203 -15.922 1.00 70.56 93 ALA A C 1
ATOM 725 O O . ALA A 1 93 ? -6.470 -4.555 -16.192 1.00 70.56 93 ALA A O 1
ATOM 726 N N . ASP A 1 94 ? -5.336 -5.903 -14.796 1.00 76.69 94 ASP A N 1
ATOM 727 C CA . ASP A 1 94 ? -6.387 -6.045 -13.781 1.00 76.69 94 ASP A CA 1
ATOM 728 C C . ASP A 1 94 ? -6.541 -4.791 -12.901 1.00 76.69 94 ASP A C 1
ATOM 730 O O . ASP A 1 94 ? -6.606 -4.846 -11.674 1.00 76.69 94 ASP A O 1
ATOM 734 N N . TRP A 1 95 ? -6.641 -3.621 -13.531 1.00 74.75 95 TRP A N 1
ATOM 735 C CA . TRP A 1 95 ? -6.761 -2.322 -12.863 1.00 74.75 95 TRP A CA 1
ATOM 736 C C . TRP A 1 95 ? -7.991 -2.219 -11.943 1.00 74.75 95 TRP A C 1
ATOM 738 O O . TRP A 1 95 ? -8.036 -1.393 -11.031 1.00 74.75 95 TRP A O 1
ATOM 748 N N . TRP A 1 96 ? -8.997 -3.071 -12.158 1.00 79.25 96 TRP A N 1
ATOM 749 C CA . TRP A 1 96 ? -10.196 -3.169 -11.326 1.00 79.25 96 TRP A CA 1
ATOM 750 C C . TRP A 1 96 ? -9.909 -3.616 -9.890 1.00 79.25 96 TRP A C 1
ATOM 752 O O . TRP A 1 96 ? -10.690 -3.285 -8.998 1.00 79.25 96 TRP A O 1
ATOM 762 N N . VAL A 1 97 ? -8.800 -4.321 -9.644 1.00 78.50 97 VAL A N 1
ATOM 763 C CA . VAL A 1 97 ? -8.432 -4.813 -8.305 1.00 78.50 97 VAL A CA 1
ATOM 764 C C . VAL A 1 97 ? -8.253 -3.654 -7.322 1.00 78.50 97 VAL A C 1
ATOM 766 O O . VAL A 1 97 ? -8.755 -3.711 -6.201 1.00 78.50 97 VAL A O 1
ATOM 769 N N . HIS A 1 98 ? -7.641 -2.552 -7.759 1.00 78.06 98 HIS A N 1
ATOM 770 C CA . HIS A 1 98 ? -7.486 -1.355 -6.929 1.00 78.06 98 HIS A CA 1
ATOM 771 C C . HIS A 1 98 ? -8.833 -0.688 -6.615 1.00 78.06 98 HIS A C 1
ATOM 773 O O . HIS A 1 98 ? -9.080 -0.271 -5.482 1.00 78.06 98 HIS A O 1
ATOM 779 N N . PHE A 1 99 ? -9.757 -0.661 -7.579 1.00 85.69 99 PHE A N 1
ATOM 780 C CA . PHE A 1 99 ? -11.107 -0.146 -7.341 1.00 85.69 99 PHE A CA 1
ATOM 781 C C . PHE A 1 99 ? -11.918 -1.033 -6.395 1.00 85.69 99 PHE A C 1
ATOM 783 O O . PHE A 1 99 ? -12.699 -0.505 -5.608 1.00 85.69 99 PHE A O 1
ATOM 790 N N . ALA A 1 100 ? -11.722 -2.353 -6.425 1.00 87.50 100 ALA A N 1
ATOM 791 C CA . ALA A 1 100 ? -12.385 -3.277 -5.506 1.00 87.50 100 ALA A CA 1
ATOM 792 C C . ALA A 1 100 ? -11.960 -3.064 -4.040 1.00 87.50 100 ALA A C 1
ATOM 794 O O . ALA A 1 100 ? -12.747 -3.324 -3.131 1.00 87.50 100 ALA A O 1
ATOM 795 N N . LEU A 1 101 ? -10.757 -2.531 -3.796 1.00 87.94 101 LEU A N 1
ATOM 796 C CA . LEU A 1 101 ? -10.283 -2.193 -2.450 1.00 87.94 101 LEU A CA 1
ATOM 797 C C . LEU A 1 101 ? -10.912 -0.907 -1.896 1.00 87.94 101 LEU A C 1
ATOM 799 O O . LEU A 1 101 ? -11.042 -0.773 -0.680 1.00 87.94 101 LEU A O 1
ATOM 803 N N . ALA A 1 102 ? -11.348 0.023 -2.751 1.00 92.31 102 ALA A N 1
ATOM 804 C CA . ALA A 1 102 ? -11.958 1.282 -2.317 1.00 92.31 102 ALA A CA 1
ATOM 805 C C . ALA A 1 102 ? -13.181 1.086 -1.390 1.00 92.31 102 ALA A C 1
ATOM 807 O O . ALA A 1 102 ? -13.189 1.669 -0.300 1.00 92.31 102 ALA A O 1
ATOM 808 N N . PRO A 1 103 ? -14.193 0.256 -1.732 1.00 92.44 103 PRO A N 1
ATOM 809 C CA . PRO A 1 103 ? -15.317 0.003 -0.833 1.00 92.44 103 PRO A CA 1
ATOM 810 C C . PRO A 1 103 ? -14.913 -0.765 0.432 1.00 92.44 103 PRO A C 1
ATOM 812 O O . PRO A 1 103 ? -15.535 -0.559 1.471 1.00 92.44 103 PRO A O 1
ATOM 815 N N . VAL A 1 104 ? -13.866 -1.599 0.389 1.00 93.44 104 VAL A N 1
ATOM 816 C CA . VAL A 1 104 ? -13.345 -2.292 1.582 1.00 93.44 104 VAL A CA 1
ATOM 817 C C . VAL A 1 104 ? -12.773 -1.280 2.573 1.00 93.44 104 VAL A C 1
ATOM 819 O O . VAL A 1 104 ? -13.161 -1.271 3.740 1.00 93.44 104 VAL A O 1
ATOM 822 N N . PHE A 1 105 ? -11.914 -0.376 2.099 1.00 93.81 105 PHE A N 1
ATOM 823 C CA . PHE A 1 105 ? -11.347 0.704 2.904 1.00 93.81 105 PHE A CA 1
ATOM 824 C C . PHE A 1 105 ? -12.423 1.637 3.466 1.00 93.81 105 PHE A C 1
ATOM 826 O O . PHE A 1 105 ? -12.422 1.936 4.662 1.00 93.81 105 PHE A O 1
ATOM 833 N N . ALA A 1 106 ? -13.386 2.043 2.636 1.00 94.94 106 ALA A N 1
ATOM 834 C CA . ALA A 1 106 ? -14.502 2.870 3.078 1.00 94.94 106 ALA A CA 1
ATOM 835 C C . ALA A 1 106 ? -15.360 2.158 4.139 1.00 94.94 106 ALA A C 1
ATOM 837 O O . ALA A 1 106 ? -15.671 2.740 5.178 1.00 94.94 106 ALA A O 1
ATOM 838 N N . GLY A 1 107 ? -15.701 0.886 3.911 1.00 95.56 107 GLY A N 1
ATOM 839 C CA . GLY A 1 107 ? -16.508 0.077 4.822 1.00 95.56 107 GLY A CA 1
ATOM 840 C C . GLY A 1 107 ? -15.830 -0.149 6.171 1.00 95.56 107 GLY A C 1
ATOM 841 O O . GLY A 1 107 ? -16.431 0.129 7.208 1.00 95.56 107 GLY A O 1
ATOM 842 N N . LEU A 1 108 ? -14.564 -0.580 6.167 1.00 94.25 108 LEU A N 1
ATOM 843 C CA . LEU A 1 108 ? -13.765 -0.754 7.386 1.00 94.25 108 LEU A CA 1
ATOM 844 C C . LEU A 1 108 ? -13.577 0.567 8.132 1.00 94.25 108 LEU A C 1
ATOM 846 O O . LEU A 1 108 ? -13.670 0.595 9.360 1.00 94.25 108 LEU A O 1
ATOM 850 N N . GLY A 1 109 ? -13.373 1.662 7.398 1.00 95.00 109 GLY A N 1
ATOM 851 C CA . GLY A 1 109 ? -13.275 3.005 7.954 1.00 95.00 109 GLY A CA 1
ATOM 852 C C . GLY A 1 109 ? -14.545 3.411 8.695 1.00 95.00 109 GLY A C 1
ATOM 853 O O . GLY A 1 109 ? -14.494 3.760 9.872 1.00 95.00 109 GLY A O 1
ATOM 854 N N . VAL A 1 110 ? -15.706 3.293 8.048 1.00 95.94 110 VAL A N 1
ATOM 855 C CA . VAL A 1 110 ? -17.005 3.606 8.666 1.00 95.94 110 VAL A CA 1
ATOM 856 C C . VAL A 1 110 ? -17.309 2.680 9.846 1.00 95.94 110 VAL A C 1
ATOM 858 O O . VAL A 1 110 ? -17.783 3.155 10.879 1.00 95.94 110 VAL A O 1
ATOM 861 N N . ALA A 1 111 ? -17.032 1.380 9.721 1.00 95.00 111 ALA A N 1
ATOM 862 C CA . ALA A 1 111 ? -17.251 0.407 10.789 1.00 95.00 111 ALA A CA 1
ATOM 863 C C . ALA A 1 111 ? -16.402 0.732 12.025 1.00 95.00 111 ALA A C 1
ATOM 865 O O . ALA A 1 111 ? -16.934 0.817 13.130 1.00 95.00 111 ALA A O 1
ATOM 866 N N . SER A 1 112 ? -15.112 1.001 11.822 1.00 94.50 112 SER A N 1
ATOM 867 C CA . SER A 1 112 ? -14.186 1.388 12.889 1.00 94.50 112 SER A CA 1
ATOM 868 C C . SER A 1 112 ? -14.571 2.738 13.498 1.00 94.50 112 SER A C 1
ATOM 870 O O . SER A 1 112 ? -14.516 2.906 14.708 1.00 94.50 112 SER A O 1
ATOM 872 N N . TRP A 1 113 ? -15.057 3.698 12.701 1.00 94.38 113 TRP A N 1
ATOM 873 C CA . TRP A 1 113 ? -15.449 5.016 13.216 1.00 94.38 113 TRP A CA 1
ATOM 874 C C . TRP A 1 113 ? -16.623 4.950 14.201 1.00 94.38 113 TRP A C 1
ATOM 876 O O . TRP A 1 113 ? -16.759 5.825 15.058 1.00 94.38 113 TRP A O 1
ATOM 886 N N . ARG A 1 114 ? -17.492 3.943 14.063 1.00 91.25 114 ARG A N 1
ATOM 887 C CA . ARG A 1 114 ? -18.676 3.745 14.912 1.00 91.25 114 ARG A CA 1
ATOM 888 C C . ARG A 1 114 ? -18.371 3.039 16.231 1.00 91.25 114 ARG A C 1
ATOM 890 O O . ARG A 1 114 ? -19.232 3.045 17.105 1.00 91.25 114 ARG A O 1
ATOM 897 N N . GLN A 1 115 ? -17.190 2.446 16.371 1.00 84.50 115 GLN A N 1
ATOM 898 C CA . GLN A 1 115 ? -16.748 1.841 17.623 1.00 84.50 115 GLN A CA 1
ATOM 899 C C . GLN A 1 115 ? -16.284 2.962 18.569 1.00 84.50 115 GLN A C 1
ATOM 901 O O . GLN A 1 115 ? -15.589 3.890 18.137 1.00 84.50 115 GLN A O 1
ATOM 906 N N . GLN A 1 116 ? -16.787 2.930 19.809 1.00 63.66 116 GLN A N 1
ATOM 907 C CA . GLN A 1 116 ? -16.463 3.881 20.879 1.00 63.66 116 GLN A CA 1
ATOM 908 C C . GLN A 1 116 ? -15.299 3.352 21.701 1.00 63.66 116 GLN A C 1
ATOM 910 O O . GLN A 1 116 ? -15.378 2.169 22.095 1.00 63.66 116 GLN A O 1
#

Radius of gyration: 17.62 Å; chains: 1; bounding box: 45×29×41 Å

pLDDT: mean 84.52, std 12.87, range [31.91, 97.69]